Protein AF-A0A2H3GGI8-F1 (afdb_monomer_lite)

Sequence (149 aa):
MKILAFLVLAAAVSLAAPTVDTYEIDARAVDTVLYPAGTYRYWIQSGKIIWDPQDQLLIVKNGKAADETTTIVTFEFDESTRGKTCELLFELWDRDVSTGTKTLDVFTYLDPLTGPRAFSAADAANWASTKSRGNHVGRIRVPKPGNAI

Structure (mmCIF, N/CA/C/O backbone):
data_AF-A0A2H3GGI8-F1
#
_entry.id   AF-A0A2H3GGI8-F1
#
loop_
_atom_site.group_PDB
_atom_site.id
_atom_site.type_symbol
_atom_site.label_atom_id
_atom_site.label_alt_id
_atom_site.label_comp_id
_atom_site.label_asym_id
_atom_site.label_entity_id
_atom_site.label_seq_id
_atom_site.pdbx_PDB_ins_code
_atom_site.Cartn_x
_atom_site.Cartn_y
_atom_site.Cartn_z
_atom_site.occupancy
_atom_site.B_iso_or_equiv
_atom_site.auth_seq_id
_atom_site.auth_comp_id
_atom_site.auth_asym_id
_atom_site.auth_atom_id
_atom_site.pdbx_PDB_model_num
ATOM 1 N N . MET A 1 1 ? 33.449 -71.082 11.333 1.00 37.78 1 MET A N 1
ATOM 2 C CA . MET A 1 1 ? 33.964 -70.209 10.257 1.00 37.78 1 MET A CA 1
ATOM 3 C C . MET A 1 1 ? 33.012 -69.031 10.092 1.00 37.78 1 MET A C 1
ATOM 5 O O . MET A 1 1 ? 31.849 -69.252 9.808 1.00 37.78 1 MET A O 1
ATOM 9 N N . LYS A 1 2 ? 33.533 -67.837 10.409 1.00 37.75 2 LYS A N 1
ATOM 10 C CA . LYS A 1 2 ? 33.146 -66.446 10.084 1.00 37.75 2 LYS A CA 1
ATOM 11 C C . LYS A 1 2 ? 31.675 -66.100 9.755 1.00 37.75 2 LYS A C 1
ATOM 13 O O . LYS A 1 2 ? 31.177 -66.403 8.680 1.00 37.75 2 LYS A O 1
ATOM 18 N N . ILE A 1 3 ? 31.069 -65.334 10.668 1.00 44.88 3 ILE A N 1
ATOM 19 C CA . ILE A 1 3 ? 29.834 -64.545 10.510 1.00 44.88 3 ILE A CA 1
ATOM 20 C C . ILE A 1 3 ? 30.170 -63.296 9.674 1.00 44.88 3 ILE A C 1
ATOM 22 O O . ILE A 1 3 ? 31.063 -62.537 10.053 1.00 44.88 3 ILE A O 1
ATOM 26 N N . LEU A 1 4 ? 29.492 -63.090 8.539 1.00 44.47 4 LEU A N 1
ATOM 27 C CA . LEU A 1 4 ? 29.600 -61.865 7.737 1.00 44.47 4 LEU A CA 1
ATOM 28 C C . LEU A 1 4 ? 28.668 -60.797 8.328 1.00 44.47 4 LEU A C 1
ATOM 30 O O . LEU A 1 4 ? 27.449 -60.949 8.293 1.00 44.47 4 LEU A O 1
ATOM 34 N N . ALA A 1 5 ? 29.238 -59.720 8.865 1.00 47.62 5 ALA A N 1
ATOM 35 C CA . ALA A 1 5 ? 28.496 -58.525 9.250 1.00 47.62 5 ALA A CA 1
ATOM 36 C C . ALA A 1 5 ? 28.347 -57.608 8.024 1.00 47.62 5 ALA A C 1
ATOM 38 O O . ALA A 1 5 ? 29.345 -57.127 7.489 1.00 47.62 5 ALA A O 1
ATOM 39 N N . PHE A 1 6 ? 27.112 -57.368 7.580 1.00 43.47 6 PHE A N 1
ATOM 40 C CA . PHE A 1 6 ? 26.801 -56.328 6.598 1.00 43.47 6 PHE A CA 1
ATOM 41 C C . PHE A 1 6 ? 26.543 -55.007 7.334 1.00 43.47 6 PHE A C 1
ATOM 43 O O . PHE A 1 6 ? 25.536 -54.848 8.019 1.00 43.47 6 PHE A O 1
ATOM 50 N N . LEU A 1 7 ? 27.477 -54.065 7.198 1.00 46.78 7 LEU A N 1
ATOM 51 C CA . LEU A 1 7 ? 27.321 -52.667 7.601 1.00 46.78 7 LEU A CA 1
ATOM 52 C C . LEU A 1 7 ? 26.477 -51.945 6.541 1.00 46.78 7 LEU A C 1
ATOM 54 O O . LEU A 1 7 ? 26.944 -51.709 5.429 1.00 46.78 7 LEU A O 1
ATOM 58 N N . VAL A 1 8 ? 25.234 -51.601 6.879 1.00 52.91 8 VAL A N 1
ATOM 59 C CA . VAL A 1 8 ? 24.391 -50.716 6.064 1.00 52.91 8 VAL A CA 1
ATOM 60 C C . VAL A 1 8 ? 24.722 -49.276 6.448 1.00 52.91 8 VAL A C 1
ATOM 62 O O . VAL A 1 8 ? 24.414 -48.827 7.549 1.00 52.91 8 VAL A O 1
ATOM 65 N N . LEU A 1 9 ? 25.383 -48.559 5.540 1.00 45.28 9 LEU A N 1
ATOM 66 C CA . LEU A 1 9 ? 25.650 -47.131 5.664 1.00 45.28 9 LEU A CA 1
ATOM 67 C C . LEU A 1 9 ? 24.373 -46.369 5.269 1.00 45.28 9 LEU A C 1
ATOM 69 O O . LEU A 1 9 ? 24.066 -46.229 4.087 1.00 45.28 9 LEU A O 1
ATOM 73 N N . ALA A 1 10 ? 23.593 -45.918 6.252 1.00 52.84 10 ALA A N 1
ATOM 74 C CA . ALA A 1 10 ? 22.450 -45.045 6.007 1.00 52.84 10 ALA A CA 1
ATOM 75 C C . ALA A 1 10 ? 22.959 -43.623 5.721 1.00 52.84 10 ALA A C 1
ATOM 77 O O . ALA A 1 10 ? 23.380 -42.908 6.630 1.00 52.84 10 ALA A O 1
ATOM 78 N N . ALA A 1 11 ? 22.956 -43.221 4.450 1.00 51.12 11 ALA A N 1
ATOM 79 C CA . ALA A 1 11 ? 23.216 -41.842 4.061 1.00 51.12 11 ALA A CA 1
ATOM 80 C C . ALA A 1 11 ? 22.036 -40.966 4.514 1.00 51.12 11 ALA A C 1
ATOM 82 O O . ALA A 1 11 ? 20.936 -41.054 3.967 1.00 51.12 11 ALA A O 1
ATOM 83 N N . ALA A 1 12 ? 22.253 -40.138 5.535 1.00 53.38 12 ALA A N 1
ATOM 84 C CA . ALA A 1 12 ? 21.304 -39.108 5.926 1.00 53.38 12 ALA A CA 1
ATOM 85 C C . ALA A 1 12 ? 21.289 -38.023 4.841 1.00 53.38 12 ALA A C 1
ATOM 87 O O . ALA A 1 12 ? 22.217 -37.224 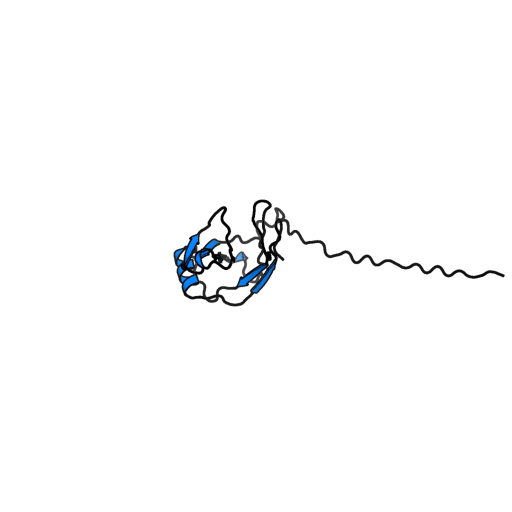4.734 1.00 53.38 12 ALA A O 1
ATOM 88 N N . VAL A 1 13 ? 20.245 -38.009 4.012 1.00 51.41 13 VAL A N 1
ATOM 89 C CA . VAL A 1 13 ? 19.973 -36.890 3.107 1.00 51.41 13 VAL A CA 1
ATOM 90 C C . VAL A 1 13 ? 19.466 -35.739 3.971 1.00 51.41 13 VAL A C 1
ATOM 92 O O . VAL A 1 13 ? 18.296 -35.694 4.347 1.00 51.41 13 VAL A O 1
ATOM 95 N N . SER A 1 14 ? 20.360 -34.827 4.346 1.00 49.66 14 SER A N 1
ATOM 96 C CA . SER A 1 14 ? 19.976 -33.548 4.932 1.00 49.66 14 SER A CA 1
ATOM 97 C C . SER A 1 14 ? 19.275 -32.726 3.850 1.00 49.66 14 SER A C 1
ATOM 99 O O . SER A 1 14 ? 19.930 -32.120 3.002 1.00 49.66 14 SER A O 1
ATOM 101 N N . LEU A 1 15 ? 17.942 -32.728 3.855 1.00 46.09 15 LEU A N 1
ATOM 102 C CA . LEU A 1 15 ? 17.154 -31.704 3.176 1.00 46.09 15 LEU A CA 1
ATOM 103 C C . LEU A 1 15 ? 17.486 -30.382 3.868 1.00 46.09 15 LEU A C 1
ATOM 105 O O . LEU A 1 15 ? 16.990 -30.105 4.960 1.00 46.09 15 LEU A O 1
ATOM 109 N N . ALA A 1 16 ? 18.389 -29.608 3.269 1.00 45.94 16 ALA A N 1
ATOM 110 C CA . ALA A 1 16 ? 18.575 -28.221 3.647 1.00 45.94 16 ALA A CA 1
ATOM 111 C C . ALA A 1 16 ? 17.211 -27.536 3.496 1.00 45.94 16 ALA A C 1
ATOM 113 O O . ALA A 1 16 ? 16.643 -27.506 2.403 1.00 45.94 16 ALA A O 1
ATOM 114 N N . ALA A 1 17 ? 16.651 -27.073 4.613 1.00 47.12 17 ALA A N 1
ATOM 115 C CA . ALA A 1 17 ? 15.473 -26.224 4.589 1.00 47.12 17 ALA A CA 1
ATOM 116 C C . ALA A 1 17 ? 15.793 -24.995 3.719 1.00 47.12 17 ALA A C 1
ATOM 118 O O . ALA A 1 17 ? 16.921 -24.498 3.799 1.00 47.12 17 ALA A O 1
ATOM 119 N N . PRO A 1 18 ? 14.852 -24.519 2.885 1.00 44.25 18 PRO A N 1
ATOM 120 C CA . PRO A 1 18 ? 15.080 -23.322 2.093 1.00 44.25 18 PRO A CA 1
ATOM 121 C C . PRO A 1 18 ? 15.445 -22.185 3.048 1.00 44.25 18 PRO A C 1
ATOM 123 O O . PRO A 1 18 ? 14.735 -21.914 4.020 1.00 44.25 18 PRO A O 1
ATOM 126 N N . THR A 1 19 ? 16.600 -21.576 2.809 1.00 47.72 19 THR A N 1
ATOM 127 C CA . THR A 1 19 ? 17.012 -20.356 3.489 1.00 47.72 19 THR A CA 1
ATOM 128 C C . THR A 1 19 ? 15.983 -19.281 3.177 1.00 47.72 19 THR A C 1
ATOM 130 O O . THR A 1 19 ? 15.593 -19.121 2.022 1.00 47.72 19 THR A O 1
ATOM 133 N N . VAL A 1 20 ? 15.521 -18.579 4.213 1.00 43.31 20 VAL A N 1
ATOM 134 C CA . VAL A 1 20 ? 14.738 -17.351 4.062 1.00 43.31 20 VAL A CA 1
ATOM 135 C C . VAL A 1 20 ? 15.559 -16.427 3.174 1.00 43.31 20 VAL A C 1
ATOM 137 O O . VAL A 1 20 ? 16.650 -16.023 3.572 1.00 43.31 20 VAL A O 1
ATOM 140 N N . ASP A 1 21 ? 15.071 -16.173 1.964 1.00 41.53 21 ASP A N 1
ATOM 141 C CA . ASP A 1 21 ? 15.704 -15.254 1.031 1.00 41.53 21 ASP A CA 1
ATOM 142 C C . ASP A 1 21 ? 15.470 -13.841 1.567 1.00 41.53 21 ASP A C 1
ATOM 144 O O . ASP A 1 21 ? 14.455 -13.184 1.320 1.00 41.53 21 ASP A O 1
ATOM 148 N N . THR A 1 22 ? 16.367 -13.398 2.442 1.00 45.78 22 THR A N 1
ATOM 149 C CA . THR A 1 22 ? 16.527 -11.978 2.703 1.00 45.78 22 THR A CA 1
ATOM 150 C C . THR A 1 22 ? 17.121 -11.407 1.427 1.00 45.78 22 THR A C 1
ATOM 152 O O . THR A 1 22 ? 18.342 -11.381 1.286 1.00 45.78 22 THR A O 1
ATOM 155 N N . TYR A 1 23 ? 16.262 -11.001 0.487 1.00 49.91 23 TYR A N 1
ATOM 156 C CA . TYR A 1 23 ? 16.631 -10.088 -0.590 1.00 49.91 23 TYR A CA 1
ATOM 157 C C . TYR A 1 23 ? 17.101 -8.779 0.056 1.00 49.91 23 TYR A C 1
ATOM 159 O O . TYR A 1 23 ? 16.346 -7.819 0.186 1.00 49.91 23 TYR A O 1
ATOM 167 N N . GLU A 1 24 ? 18.324 -8.786 0.572 1.00 49.41 24 GLU A N 1
ATOM 168 C CA . GLU A 1 24 ? 19.067 -7.591 0.908 1.00 49.41 24 GLU A CA 1
ATOM 169 C C . GLU A 1 24 ? 19.274 -6.883 -0.431 1.00 49.41 24 GLU A C 1
ATOM 171 O O . GLU A 1 24 ? 19.781 -7.487 -1.382 1.00 49.41 24 GLU A O 1
ATOM 176 N N . ILE A 1 25 ? 18.785 -5.649 -0.556 1.00 51.31 25 ILE A N 1
ATOM 177 C CA . ILE A 1 25 ? 18.970 -4.861 -1.775 1.00 51.31 25 ILE A CA 1
ATOM 178 C C . ILE A 1 25 ? 20.480 -4.634 -1.917 1.00 51.31 25 ILE A C 1
ATOM 180 O O . ILE A 1 25 ? 21.043 -3.738 -1.289 1.00 51.31 25 ILE A O 1
ATOM 184 N N . ASP A 1 26 ? 21.150 -5.483 -2.706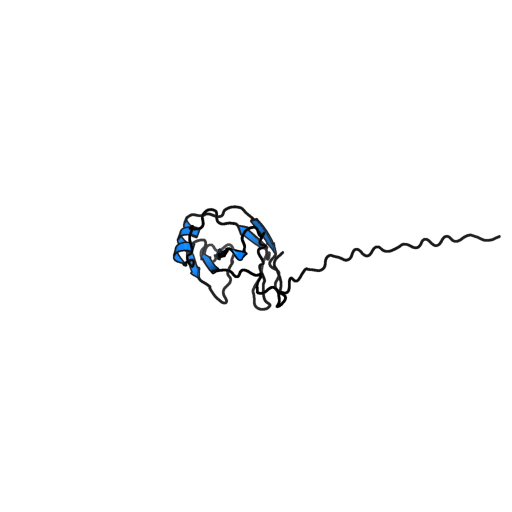 1.00 50.19 26 ASP A N 1
ATOM 185 C CA . ASP A 1 26 ? 22.558 -5.320 -3.065 1.00 50.19 26 ASP A CA 1
ATOM 186 C C . ASP A 1 26 ? 22.730 -3.894 -3.604 1.00 50.19 26 ASP A C 1
ATOM 188 O O . ASP A 1 26 ? 21.896 -3.399 -4.364 1.00 50.19 26 ASP A O 1
ATOM 192 N N . ALA A 1 27 ? 23.816 -3.213 -3.250 1.00 48.09 27 ALA A N 1
ATOM 193 C CA . ALA A 1 27 ? 24.100 -1.856 -3.716 1.00 48.09 27 ALA A CA 1
ATOM 194 C C . ALA A 1 27 ? 24.180 -1.751 -5.259 1.00 48.09 27 ALA A C 1
ATOM 196 O O . ALA A 1 27 ? 24.207 -0.650 -5.805 1.00 48.09 27 ALA A O 1
ATOM 197 N N . ARG A 1 28 ? 24.195 -2.884 -5.977 1.00 45.50 28 ARG A N 1
ATOM 198 C CA . ARG A 1 28 ? 24.065 -2.975 -7.443 1.00 45.50 28 ARG A CA 1
ATOM 199 C C . ARG A 1 28 ? 22.619 -3.012 -7.959 1.00 45.50 28 ARG A C 1
ATOM 201 O O . ARG A 1 28 ? 22.411 -2.803 -9.148 1.00 45.50 28 ARG A O 1
ATOM 208 N N . ALA A 1 29 ? 21.637 -3.291 -7.105 1.00 50.94 29 ALA A N 1
ATOM 209 C CA . ALA A 1 29 ? 20.220 -3.398 -7.452 1.00 50.94 29 ALA A CA 1
ATOM 210 C C . ALA A 1 29 ? 19.490 -2.044 -7.454 1.00 50.94 29 ALA A C 1
ATOM 212 O O . ALA A 1 29 ? 18.335 -1.978 -7.872 1.00 50.94 29 ALA A O 1
ATOM 213 N N . VAL A 1 30 ? 20.150 -0.958 -7.036 1.00 51.78 30 VAL A N 1
ATOM 214 C CA . VAL A 1 30 ? 19.546 0.383 -6.932 1.00 51.78 30 VAL A CA 1
ATOM 215 C C . VAL A 1 30 ? 18.988 0.870 -8.281 1.00 51.78 30 VAL A C 1
ATOM 217 O O . VAL A 1 30 ? 17.946 1.513 -8.306 1.00 51.78 30 VAL A O 1
ATOM 220 N N . ASP A 1 31 ? 19.585 0.453 -9.404 1.00 59.09 31 ASP A N 1
ATOM 221 C CA . ASP A 1 31 ? 19.110 0.770 -10.765 1.00 59.09 31 ASP A CA 1
ATOM 222 C C . ASP A 1 31 ? 17.992 -0.170 -11.278 1.00 59.09 31 ASP A C 1
ATOM 224 O O . ASP A 1 31 ? 17.554 -0.070 -12.425 1.00 59.09 31 ASP A O 1
ATOM 228 N N . THR A 1 32 ? 17.532 -1.119 -10.455 1.00 72.50 32 THR A N 1
ATOM 229 C CA . THR A 1 32 ? 16.502 -2.117 -10.815 1.00 72.50 32 THR A CA 1
ATOM 230 C C . THR A 1 32 ? 15.242 -2.048 -9.954 1.00 72.50 32 THR A C 1
ATOM 232 O O . THR A 1 32 ? 14.260 -2.725 -10.262 1.00 72.50 32 THR A O 1
ATOM 235 N N . VAL A 1 33 ? 15.249 -1.228 -8.899 1.00 80.88 33 VAL A N 1
ATOM 236 C CA . VAL A 1 33 ? 14.132 -1.089 -7.959 1.00 80.88 33 VAL A CA 1
ATOM 237 C C . VAL A 1 33 ? 13.307 0.144 -8.312 1.00 80.88 33 VAL A C 1
ATOM 239 O O . VAL A 1 33 ? 13.808 1.265 -8.335 1.00 80.88 33 VAL A O 1
ATOM 242 N N . LEU A 1 34 ? 12.011 -0.064 -8.548 1.00 83.62 34 LEU A N 1
ATOM 243 C CA . LEU A 1 34 ? 11.041 1.020 -8.665 1.00 83.62 34 LEU A CA 1
ATOM 244 C C . LEU A 1 34 ? 10.478 1.331 -7.284 1.00 83.62 34 LEU A C 1
ATOM 246 O O . LEU A 1 34 ? 9.775 0.513 -6.688 1.00 83.62 34 LEU A O 1
ATOM 250 N N . TYR A 1 35 ? 10.759 2.530 -6.790 1.00 85.00 35 TYR A N 1
ATOM 251 C CA . TYR A 1 35 ? 10.126 3.016 -5.574 1.00 85.00 35 TYR A CA 1
ATOM 252 C C . TYR A 1 35 ? 8.692 3.479 -5.855 1.00 85.00 35 TYR A C 1
ATOM 254 O O . TYR A 1 35 ? 8.389 3.928 -6.966 1.00 85.00 35 TYR A O 1
ATOM 262 N N . PRO A 1 36 ? 7.797 3.408 -4.857 1.00 85.44 36 PRO A N 1
ATOM 263 C CA . PRO A 1 36 ? 6.478 4.002 -4.979 1.00 85.44 36 PRO A CA 1
ATOM 264 C C . PRO A 1 36 ? 6.546 5.487 -5.348 1.00 85.44 36 PRO A C 1
ATOM 266 O O . PRO A 1 36 ? 7.218 6.271 -4.682 1.00 85.44 36 PRO A O 1
ATOM 269 N N . ALA A 1 37 ? 5.770 5.889 -6.353 1.00 83.12 37 ALA A N 1
ATOM 270 C CA . ALA A 1 37 ? 5.522 7.294 -6.679 1.00 83.12 37 ALA A CA 1
ATOM 271 C C . ALA A 1 37 ? 4.672 7.990 -5.599 1.00 83.12 37 ALA A C 1
ATOM 273 O O . ALA A 1 37 ? 4.709 9.208 -5.440 1.00 83.12 37 ALA A O 1
ATOM 274 N N . GLY A 1 38 ? 3.901 7.211 -4.838 1.00 82.94 38 GLY A N 1
ATOM 275 C CA . GLY A 1 38 ? 3.063 7.723 -3.767 1.00 82.94 38 GLY A CA 1
ATOM 276 C C . GLY A 1 38 ? 2.555 6.615 -2.858 1.00 82.94 38 GLY A C 1
ATOM 277 O O . GLY A 1 38 ? 2.148 5.547 -3.317 1.00 82.94 38 GLY A O 1
ATOM 278 N N . THR A 1 39 ? 2.549 6.905 -1.560 1.00 87.19 39 THR A N 1
ATOM 279 C CA . THR A 1 39 ? 1.946 6.067 -0.523 1.00 87.19 39 THR A CA 1
ATOM 280 C C . THR A 1 39 ? 0.868 6.884 0.167 1.00 87.19 39 THR A C 1
ATOM 282 O O . THR A 1 39 ? 1.124 7.982 0.658 1.00 87.19 39 THR A O 1
ATOM 285 N N . TYR A 1 40 ? -0.353 6.365 0.207 1.00 87.06 40 TYR A N 1
ATOM 286 C CA . TYR A 1 40 ? -1.506 7.062 0.760 1.00 87.06 40 TYR A CA 1
ATOM 287 C C . TYR A 1 40 ? -2.200 6.187 1.783 1.00 87.06 40 TYR A C 1
ATOM 289 O O . TYR A 1 40 ? -2.487 5.015 1.532 1.00 87.06 40 TYR A O 1
ATOM 297 N N . ARG A 1 41 ? -2.548 6.772 2.924 1.00 90.38 41 ARG A N 1
ATOM 298 C CA . ARG A 1 41 ? -3.411 6.121 3.906 1.00 90.38 41 ARG A CA 1
ATOM 299 C C . ARG A 1 41 ? -4.850 6.537 3.670 1.00 90.38 41 ARG A C 1
ATOM 301 O O . ARG A 1 41 ? -5.150 7.729 3.651 1.00 90.38 41 ARG A O 1
ATOM 308 N N . TYR A 1 42 ? -5.722 5.548 3.533 1.00 87.50 42 TYR A N 1
ATOM 309 C CA . TYR A 1 42 ? -7.154 5.717 3.321 1.00 87.50 42 TYR A CA 1
ATOM 310 C C . TYR A 1 42 ? -7.937 5.197 4.524 1.00 87.50 42 TYR A C 1
ATOM 312 O O . TYR A 1 42 ? -7.783 4.038 4.914 1.00 87.50 42 TYR A O 1
ATOM 320 N N . TRP A 1 43 ? -8.797 6.041 5.093 1.00 90.88 43 TRP A N 1
ATOM 321 C CA . TRP A 1 43 ? -9.734 5.656 6.148 1.00 90.88 43 TRP A CA 1
ATOM 322 C C . TRP A 1 43 ? -11.010 5.089 5.542 1.00 90.88 43 TRP A C 1
ATOM 324 O O . TRP A 1 43 ? -11.723 5.783 4.818 1.00 90.88 43 TRP A O 1
ATOM 334 N N . ILE A 1 44 ? -11.325 3.842 5.895 1.00 87.94 44 ILE A N 1
ATOM 335 C CA . ILE A 1 44 ? -12.405 3.074 5.267 1.00 87.94 44 ILE A CA 1
ATOM 336 C C . ILE A 1 44 ? -13.769 3.736 5.478 1.00 87.94 44 ILE A C 1
ATOM 338 O O . ILE A 1 44 ? -14.560 3.817 4.544 1.00 87.94 44 ILE A O 1
ATOM 342 N N . GLN A 1 45 ? -14.058 4.205 6.696 1.00 89.12 45 GLN A N 1
ATOM 343 C CA . GLN A 1 45 ? -15.366 4.780 7.011 1.00 89.12 45 GLN A CA 1
ATOM 344 C C . GLN A 1 45 ? -15.538 6.202 6.469 1.00 89.12 45 GLN A C 1
ATOM 346 O O . GLN A 1 45 ? -16.581 6.521 5.907 1.00 89.12 45 GLN A O 1
ATOM 351 N N . SER A 1 46 ? -14.554 7.076 6.694 1.00 88.12 46 SER A N 1
ATOM 352 C CA . SER A 1 46 ? -14.682 8.507 6.390 1.00 88.12 46 SER A CA 1
ATOM 353 C C . SER A 1 46 ? -14.318 8.860 4.952 1.00 88.12 46 SER A C 1
ATOM 355 O O . SER A 1 46 ? -14.610 9.964 4.504 1.00 88.12 46 SER A O 1
ATOM 357 N N . GLY A 1 47 ? -13.631 7.965 4.244 1.00 82.56 47 GLY A N 1
ATOM 358 C CA . GLY A 1 47 ? -13.091 8.245 2.923 1.00 82.56 47 GLY A CA 1
ATOM 359 C C . GLY A 1 47 ? -11.863 9.166 2.925 1.00 82.56 47 GLY A C 1
ATOM 360 O O . GLY A 1 47 ? -11.354 9.502 1.859 1.00 82.56 47 GLY A O 1
ATOM 361 N N . LYS A 1 48 ? -11.383 9.596 4.102 1.00 86.06 48 LYS A N 1
ATOM 362 C CA . LYS A 1 48 ? -10.249 10.522 4.224 1.00 86.06 48 LYS A CA 1
ATOM 363 C C . LYS A 1 48 ? -8.976 9.890 3.664 1.00 86.06 48 LYS A C 1
ATOM 365 O O . LYS A 1 48 ? -8.682 8.735 3.971 1.00 86.06 48 LYS A O 1
ATOM 370 N N . ILE A 1 49 ? -8.189 10.688 2.939 1.00 85.62 49 ILE A N 1
ATOM 371 C CA . ILE A 1 49 ? -6.854 10.315 2.468 1.00 85.62 49 ILE A CA 1
ATOM 372 C C . ILE A 1 49 ? -5.792 11.277 2.968 1.00 85.62 49 ILE A C 1
ATOM 374 O O . ILE A 1 49 ? -6.001 12.488 3.005 1.00 85.62 49 ILE A O 1
ATOM 378 N N . ILE A 1 50 ? -4.648 10.714 3.348 1.00 86.19 50 ILE A N 1
ATOM 379 C CA . ILE A 1 50 ? -3.424 11.451 3.653 1.00 86.19 50 ILE A CA 1
ATOM 380 C C . ILE A 1 50 ? -2.292 10.860 2.814 1.00 86.19 50 ILE A C 1
ATOM 382 O O . ILE A 1 50 ? -2.119 9.640 2.790 1.00 86.19 50 ILE A O 1
ATOM 386 N N . TRP A 1 51 ? -1.549 11.729 2.132 1.00 84.62 51 TRP A N 1
ATOM 387 C CA . TRP A 1 51 ? -0.322 11.367 1.428 1.00 84.62 51 TRP A CA 1
ATOM 388 C C . TRP A 1 51 ? 0.843 11.287 2.410 1.00 84.62 51 TRP A C 1
ATOM 390 O O . TRP A 1 51 ? 0.961 12.142 3.285 1.00 84.62 51 TRP A O 1
ATOM 400 N N . ASP A 1 52 ? 1.645 10.241 2.257 1.00 78.88 52 ASP A N 1
ATOM 401 C CA . ASP A 1 52 ? 2.872 9.965 2.995 1.00 78.88 52 ASP A CA 1
ATOM 402 C C . ASP A 1 52 ? 2.788 10.233 4.512 1.00 78.88 52 ASP A C 1
ATOM 404 O O . ASP A 1 52 ? 3.469 11.111 5.049 1.00 78.88 52 ASP A O 1
ATOM 408 N N . PRO A 1 53 ? 1.908 9.522 5.243 1.00 76.62 53 PRO A N 1
ATOM 409 C CA . PRO A 1 53 ? 1.805 9.685 6.684 1.00 76.62 53 PRO A CA 1
ATOM 410 C C . PRO A 1 53 ? 2.978 8.973 7.364 1.00 76.62 53 PRO A C 1
ATOM 412 O O . PRO A 1 53 ? 2.844 7.852 7.859 1.00 76.62 53 PRO A O 1
ATOM 415 N N . GLN A 1 54 ? 4.122 9.653 7.376 1.00 78.56 54 GLN A N 1
ATOM 416 C CA . GLN A 1 54 ? 5.337 9.236 8.069 1.00 78.56 54 GLN A CA 1
ATOM 417 C C . GLN A 1 54 ? 5.032 8.863 9.530 1.00 78.56 54 GLN A C 1
ATOM 419 O O . GLN A 1 54 ? 4.198 9.496 10.187 1.00 78.56 54 GLN A O 1
ATOM 424 N N . ASP A 1 55 ? 5.688 7.806 10.015 1.00 79.94 55 ASP A N 1
ATOM 425 C CA . ASP A 1 55 ? 5.585 7.269 11.383 1.00 79.94 55 ASP A CA 1
ATOM 426 C C . ASP A 1 55 ? 4.167 6.884 11.855 1.00 79.94 55 ASP A C 1
ATOM 428 O O . ASP A 1 55 ? 3.895 6.775 13.054 1.00 79.94 55 ASP A O 1
ATOM 432 N N . GLN A 1 56 ? 3.236 6.638 10.931 1.00 84.19 56 GLN A N 1
ATOM 433 C CA . GLN A 1 56 ? 1.887 6.172 11.254 1.00 84.19 56 GLN A CA 1
ATOM 434 C C . GLN A 1 56 ? 1.630 4.757 10.741 1.00 84.19 56 GLN A C 1
ATOM 436 O O . GLN A 1 56 ? 2.125 4.342 9.697 1.00 84.19 56 GLN A O 1
ATOM 441 N N . LEU A 1 57 ? 0.758 4.025 11.443 1.00 87.31 57 LEU A N 1
ATOM 442 C CA . LEU A 1 57 ? 0.269 2.733 10.962 1.00 87.31 57 LEU A CA 1
ATOM 443 C C . LEU A 1 57 ? -0.499 2.919 9.653 1.00 87.31 57 LEU A C 1
ATOM 445 O O . LEU A 1 57 ? -1.565 3.529 9.635 1.00 87.31 57 LEU A O 1
ATOM 449 N N . LEU A 1 58 ? 0.020 2.358 8.567 1.00 90.31 58 LEU A N 1
ATOM 450 C CA . LEU A 1 58 ? -0.590 2.473 7.246 1.00 90.31 58 LEU A CA 1
ATOM 451 C C . LEU A 1 58 ? -1.886 1.645 7.140 1.00 90.31 58 LEU A C 1
ATOM 453 O O . LEU A 1 58 ? -2.892 2.103 6.588 1.00 90.31 58 LEU A O 1
ATOM 457 N N . ILE A 1 59 ? -1.895 0.459 7.751 1.00 92.31 59 ILE A N 1
ATOM 458 C CA . ILE A 1 59 ? -2.994 -0.508 7.681 1.00 92.31 59 ILE A CA 1
ATOM 459 C C . ILE A 1 59 ? -3.459 -0.841 9.096 1.00 92.31 59 ILE A C 1
ATOM 461 O O . ILE A 1 59 ? -2.667 -1.259 9.939 1.00 92.31 59 ILE A O 1
ATOM 465 N N . VAL A 1 60 ? -4.756 -0.670 9.351 1.00 94.25 60 VAL A N 1
ATOM 466 C CA . VAL A 1 60 ? -5.374 -0.951 10.651 1.00 94.25 60 VAL A CA 1
ATOM 467 C C . VAL A 1 60 ? -6.682 -1.697 10.425 1.00 94.25 60 VAL A C 1
ATOM 469 O O . VAL A 1 60 ? -7.589 -1.192 9.765 1.00 94.25 60 VAL A O 1
ATOM 472 N N . LYS A 1 61 ? -6.796 -2.893 11.011 1.00 93.62 61 LYS A N 1
ATOM 473 C CA . LYS A 1 61 ? -8.031 -3.682 11.059 1.00 93.62 61 LYS A CA 1
ATOM 474 C C . LYS A 1 61 ? -8.276 -4.137 12.494 1.00 93.62 61 LYS A C 1
ATOM 476 O O . LYS A 1 61 ? -7.675 -5.103 12.950 1.00 93.62 61 LYS A O 1
ATOM 481 N N . ASN A 1 62 ? -9.132 -3.415 13.213 1.00 94.81 62 ASN A N 1
ATOM 482 C CA . ASN A 1 62 ? -9.363 -3.619 14.648 1.00 94.81 62 ASN A CA 1
ATOM 483 C C . ASN A 1 62 ? -10.853 -3.741 15.026 1.00 94.81 62 ASN A C 1
ATOM 485 O O . ASN A 1 62 ? -11.172 -3.796 16.209 1.00 94.81 62 ASN A O 1
ATOM 489 N N . GLY A 1 63 ? -11.768 -3.752 14.049 1.00 94.12 63 GLY A N 1
ATOM 490 C CA . GLY A 1 63 ? -13.211 -3.828 14.295 1.00 94.12 63 GLY A CA 1
ATOM 491 C C . GLY A 1 63 ? -13.862 -2.501 14.699 1.00 94.12 63 GLY A C 1
ATOM 492 O O . GLY A 1 63 ? -15.085 -2.444 14.821 1.00 94.12 63 GLY A O 1
ATOM 493 N N . LYS A 1 64 ? -13.093 -1.416 14.858 1.00 96.62 64 LYS A N 1
ATOM 494 C CA . LYS A 1 64 ? -13.615 -0.063 15.074 1.00 96.62 64 LYS A CA 1
ATOM 495 C C . LYS A 1 64 ? -13.561 0.712 13.762 1.00 96.62 64 LYS A C 1
ATOM 497 O O . LYS A 1 64 ? -12.526 1.262 13.410 1.00 96.62 64 LYS A O 1
ATOM 502 N N . ALA A 1 65 ? -14.696 0.787 13.064 1.00 91.88 65 ALA A N 1
ATOM 503 C CA . ALA A 1 65 ? -14.801 1.338 11.705 1.00 91.88 65 ALA A CA 1
ATOM 504 C C . ALA A 1 65 ? -14.120 2.709 11.505 1.00 91.88 65 ALA A C 1
ATOM 506 O O . ALA A 1 65 ? -13.512 2.938 10.461 1.00 91.88 65 ALA A O 1
ATOM 507 N N . ALA A 1 66 ? -14.171 3.588 12.511 1.00 94.25 66 ALA A N 1
ATOM 508 C CA . ALA A 1 66 ? -13.560 4.918 12.463 1.00 94.25 66 ALA A CA 1
ATOM 509 C C . ALA A 1 66 ? -12.023 4.895 12.395 1.00 94.25 66 ALA A C 1
ATOM 511 O O . ALA A 1 66 ? -11.416 5.837 11.888 1.00 94.25 66 ALA A O 1
ATOM 512 N N . ASP A 1 67 ? -11.404 3.823 12.887 1.00 94.44 67 ASP A N 1
ATOM 513 C CA . ASP A 1 67 ? -9.953 3.661 12.952 1.00 94.44 67 ASP A CA 1
ATOM 514 C C . ASP A 1 67 ? -9.423 2.781 11.811 1.00 94.44 67 ASP A C 1
ATOM 516 O O . ASP A 1 67 ? -8.210 2.706 11.615 1.00 94.44 67 ASP A O 1
ATOM 520 N N . GLU A 1 68 ? -10.303 2.090 11.077 1.00 94.44 68 GLU A N 1
ATOM 521 C CA . GLU A 1 68 ? -9.887 1.148 10.044 1.00 94.44 68 GLU A CA 1
ATOM 522 C C . GLU A 1 68 ? -9.297 1.878 8.841 1.00 94.44 68 GLU A C 1
ATOM 524 O O . GLU A 1 68 ? -9.927 2.757 8.240 1.00 94.44 68 GLU A O 1
ATOM 529 N N . THR A 1 69 ? -8.086 1.471 8.463 1.00 93.00 69 THR A N 1
ATOM 530 C CA . THR A 1 69 ? -7.363 2.048 7.331 1.00 93.00 69 THR A CA 1
ATOM 531 C C . THR A 1 69 ? -6.791 0.984 6.416 1.00 93.00 69 THR A C 1
ATOM 533 O O . THR A 1 69 ? -6.487 -0.138 6.824 1.00 93.00 69 THR A O 1
ATOM 536 N N . THR A 1 70 ? -6.617 1.364 5.159 1.00 91.69 70 THR A N 1
ATOM 537 C CA . THR A 1 70 ? -5.850 0.623 4.160 1.00 91.69 70 THR A CA 1
ATOM 538 C C . THR A 1 70 ? -4.886 1.578 3.468 1.00 91.69 70 THR A C 1
ATOM 540 O O . THR A 1 70 ? -4.926 2.792 3.694 1.00 91.69 70 THR A O 1
ATOM 543 N N . THR A 1 71 ? -4.022 1.029 2.628 1.00 89.81 71 THR A N 1
ATOM 544 C CA . THR A 1 71 ? -2.966 1.781 1.961 1.00 89.81 71 THR A CA 1
ATOM 545 C C . THR A 1 71 ? -3.129 1.656 0.466 1.00 89.81 71 THR A C 1
ATOM 547 O O . THR A 1 71 ? -3.392 0.571 -0.047 1.00 89.81 71 THR A O 1
ATOM 550 N N . ILE A 1 72 ? -2.980 2.782 -0.216 1.00 87.38 72 ILE A N 1
ATOM 551 C CA . ILE A 1 72 ? -2.880 2.849 -1.666 1.00 87.38 72 ILE A CA 1
ATOM 552 C C . ILE A 1 72 ? -1.427 3.181 -1.967 1.00 87.38 72 ILE A C 1
ATOM 554 O O . ILE A 1 72 ? -0.893 4.150 -1.430 1.00 87.38 72 ILE A O 1
ATOM 558 N N . VAL A 1 73 ? -0.797 2.360 -2.795 1.00 86.12 73 VAL A N 1
ATOM 559 C CA . VAL A 1 73 ? 0.577 2.559 -3.251 1.00 86.12 73 VAL A CA 1
ATOM 560 C C . VAL A 1 73 ? 0.536 2.659 -4.766 1.00 86.12 73 VAL A C 1
ATOM 562 O O . VAL A 1 73 ? -0.103 1.836 -5.422 1.00 86.12 73 VAL A O 1
ATOM 565 N N . THR A 1 74 ? 1.171 3.685 -5.315 1.00 84.94 74 THR A N 1
ATOM 566 C CA . THR A 1 74 ? 1.220 3.936 -6.756 1.00 84.94 74 THR A CA 1
ATOM 567 C C . THR A 1 74 ? 2.641 3.786 -7.267 1.00 84.94 74 THR A C 1
ATOM 569 O O . THR A 1 74 ? 3.579 4.214 -6.599 1.00 84.94 74 THR A O 1
ATOM 572 N N . PHE A 1 75 ? 2.793 3.241 -8.469 1.00 84.00 75 PHE A N 1
ATOM 573 C CA . PHE A 1 75 ? 4.078 3.077 -9.146 1.00 84.00 75 PHE A CA 1
ATOM 574 C C . PHE A 1 75 ? 4.008 3.731 -10.524 1.00 84.00 75 PHE A C 1
ATOM 576 O O . PHE A 1 75 ? 2.993 3.611 -11.214 1.00 84.00 75 PHE A O 1
ATOM 583 N N . GLU A 1 76 ? 5.081 4.409 -10.919 1.00 82.00 76 GLU A N 1
ATOM 584 C CA . GLU A 1 76 ? 5.266 4.911 -12.279 1.00 82.00 76 GLU A CA 1
ATOM 585 C C . GLU A 1 76 ? 6.246 3.987 -13.005 1.00 82.00 76 GLU A C 1
ATOM 587 O O . GLU A 1 76 ? 7.376 3.786 -12.566 1.00 82.00 76 GLU A O 1
ATOM 592 N N . PHE A 1 77 ? 5.784 3.392 -14.102 1.00 81.19 77 PHE A N 1
ATOM 593 C CA . PHE A 1 77 ? 6.577 2.501 -14.941 1.00 81.19 77 PHE A CA 1
ATOM 594 C C . PHE A 1 77 ? 7.055 3.281 -16.161 1.00 81.19 77 PHE A C 1
ATOM 596 O O . PHE A 1 77 ? 6.242 3.712 -16.983 1.00 81.19 77 PHE A O 1
ATOM 603 N N . ASP A 1 78 ? 8.364 3.479 -16.277 1.00 81.44 78 ASP A N 1
ATOM 604 C CA . ASP A 1 78 ? 8.964 4.124 -17.441 1.00 81.44 78 ASP A CA 1
ATOM 605 C C . ASP A 1 78 ? 9.317 3.103 -18.539 1.00 81.44 78 ASP A C 1
ATOM 607 O O . ASP A 1 78 ? 9.115 1.891 -18.406 1.00 81.44 78 ASP A O 1
ATOM 611 N N . GLU A 1 79 ? 9.875 3.592 -19.646 1.00 82.44 79 GLU A N 1
ATOM 612 C CA . GLU A 1 79 ? 10.264 2.755 -20.783 1.00 82.44 79 GLU A CA 1
ATOM 613 C C . GLU A 1 79 ? 11.273 1.657 -20.411 1.00 82.44 79 GLU A C 1
ATOM 615 O O . GLU A 1 79 ? 11.286 0.596 -21.036 1.00 82.44 79 GLU A O 1
ATOM 620 N N . SER A 1 80 ? 12.078 1.859 -19.362 1.00 81.31 80 SER A N 1
ATOM 621 C CA . SER A 1 80 ? 13.066 0.875 -18.910 1.00 81.31 80 SER A CA 1
ATOM 622 C C . SER A 1 80 ? 12.421 -0.410 -18.374 1.00 81.31 80 SER A C 1
ATOM 624 O O . SER A 1 80 ? 13.081 -1.451 -18.289 1.00 81.31 80 SER A O 1
ATOM 626 N N . THR A 1 81 ? 11.130 -0.362 -18.038 1.00 84.06 81 THR A N 1
ATOM 627 C CA . THR A 1 81 ? 10.346 -1.488 -17.513 1.00 84.06 81 THR A CA 1
ATOM 628 C C . THR A 1 81 ? 9.624 -2.274 -18.609 1.00 84.06 81 THR A C 1
ATOM 630 O O . THR A 1 81 ? 9.073 -3.347 -18.353 1.00 84.06 81 THR A O 1
ATOM 633 N N . ARG A 1 82 ? 9.646 -1.780 -19.856 1.00 84.31 82 ARG A N 1
ATOM 634 C CA . ARG A 1 82 ? 8.904 -2.374 -20.970 1.00 84.31 82 ARG A CA 1
ATOM 635 C C . ARG A 1 82 ? 9.313 -3.832 -21.199 1.00 84.31 82 ARG A C 1
ATOM 637 O O . ARG A 1 82 ? 10.482 -4.148 -21.397 1.00 84.31 82 ARG A O 1
ATOM 644 N N . GLY A 1 83 ? 8.316 -4.719 -21.208 1.00 86.19 83 GLY A N 1
ATOM 645 C CA . GLY A 1 83 ? 8.502 -6.156 -21.439 1.00 86.19 83 GLY A CA 1
ATOM 646 C C . GLY A 1 83 ? 9.102 -6.927 -20.258 1.00 86.19 83 GLY A C 1
ATOM 647 O O . GLY A 1 83 ? 9.361 -8.121 -20.398 1.00 86.19 83 GLY A O 1
ATOM 648 N N . LYS A 1 84 ? 9.317 -6.281 -19.104 1.00 84.88 84 LYS A N 1
ATOM 649 C CA . LYS A 1 84 ? 9.790 -6.939 -17.882 1.00 84.88 84 LYS A CA 1
ATOM 650 C C . LYS A 1 84 ? 8.617 -7.409 -17.026 1.00 84.88 84 LYS A C 1
ATOM 652 O O . LYS A 1 84 ? 7.514 -6.874 -17.098 1.00 84.88 84 LYS A O 1
ATOM 657 N N . THR A 1 85 ? 8.880 -8.415 -16.198 1.00 84.69 85 THR A N 1
ATOM 658 C CA . THR A 1 85 ? 7.992 -8.792 -15.093 1.00 84.69 85 THR A CA 1
ATOM 659 C C . THR A 1 85 ? 8.533 -8.151 -13.826 1.00 84.69 85 THR A C 1
ATOM 661 O O . THR A 1 85 ? 9.715 -8.306 -13.527 1.00 84.69 85 THR A O 1
ATOM 664 N N . CYS A 1 86 ? 7.685 -7.419 -13.110 1.00 80.50 86 CYS A N 1
ATOM 665 C CA . CYS A 1 86 ? 8.036 -6.806 -11.836 1.00 80.50 86 CYS A CA 1
ATOM 666 C C . CYS A 1 86 ? 7.470 -7.638 -10.686 1.00 80.50 86 CYS A C 1
ATOM 668 O O . CYS A 1 86 ? 6.343 -8.127 -10.759 1.00 80.50 86 CYS A O 1
ATOM 670 N N . GLU A 1 87 ? 8.250 -7.751 -9.619 1.00 83.00 87 GLU A N 1
ATOM 671 C CA . GLU A 1 87 ? 7.819 -8.303 -8.341 1.00 83.00 87 GLU A CA 1
ATOM 672 C C . GLU A 1 87 ? 7.534 -7.155 -7.369 1.00 83.00 87 GLU A C 1
ATOM 674 O O . GLU A 1 87 ? 8.250 -6.152 -7.351 1.00 83.00 87 GLU A O 1
ATOM 679 N N . LEU A 1 88 ? 6.469 -7.286 -6.575 1.00 82.44 88 LEU A N 1
ATOM 680 C CA . LEU A 1 88 ? 6.175 -6.331 -5.514 1.00 82.44 88 LEU A CA 1
ATOM 681 C C . LEU A 1 88 ? 6.940 -6.735 -4.256 1.00 82.44 88 LEU A C 1
ATOM 683 O O . LEU A 1 88 ? 6.580 -7.710 -3.600 1.00 82.44 88 LEU A O 1
ATOM 687 N N . LEU A 1 89 ? 7.939 -5.938 -3.892 1.00 82.81 89 LEU A N 1
ATOM 688 C CA . LEU A 1 89 ? 8.660 -6.087 -2.635 1.00 82.81 89 LEU A CA 1
ATOM 689 C C . LEU A 1 89 ? 8.028 -5.194 -1.563 1.00 82.81 89 LEU A C 1
ATOM 691 O O . LEU A 1 89 ? 7.827 -3.997 -1.771 1.00 82.81 89 LEU A O 1
ATOM 695 N N . PHE A 1 90 ? 7.709 -5.783 -0.412 1.00 82.81 90 PHE A N 1
ATOM 696 C CA . PHE A 1 90 ? 7.259 -5.058 0.774 1.00 82.81 90 PHE A CA 1
ATOM 697 C C . PHE A 1 90 ? 8.221 -5.363 1.919 1.00 82.81 90 PHE A C 1
ATOM 699 O O . PHE A 1 90 ? 8.226 -6.472 2.447 1.00 82.81 90 PHE A O 1
ATOM 706 N N . GLU A 1 91 ? 9.040 -4.390 2.289 1.00 82.62 91 GLU A N 1
ATOM 707 C CA . GLU A 1 91 ? 10.089 -4.547 3.296 1.00 82.62 91 GLU A CA 1
ATOM 708 C C . GLU A 1 91 ? 9.697 -3.821 4.585 1.00 82.62 91 GLU A C 1
ATOM 710 O O . GLU A 1 91 ? 9.239 -2.678 4.544 1.00 82.62 91 GLU A O 1
ATOM 715 N N . LEU A 1 92 ? 9.869 -4.487 5.732 1.00 83.44 92 LEU A N 1
ATOM 716 C CA . LEU A 1 92 ? 9.692 -3.874 7.047 1.00 83.44 92 LEU A CA 1
ATOM 717 C C . LEU A 1 92 ? 11.035 -3.734 7.761 1.00 83.44 92 LEU A C 1
ATOM 719 O O . LEU A 1 92 ? 11.769 -4.708 7.941 1.00 83.44 92 LEU A O 1
ATOM 723 N N . TRP A 1 93 ? 11.311 -2.532 8.252 1.00 83.31 93 TRP A N 1
ATOM 724 C CA . TRP A 1 93 ? 12.506 -2.199 9.020 1.00 83.31 93 TRP A CA 1
ATOM 725 C C . TRP A 1 93 ? 12.346 -2.543 10.504 1.00 83.31 93 TRP A C 1
ATOM 727 O O . TRP A 1 93 ? 11.241 -2.697 11.031 1.00 83.31 93 TRP A O 1
ATOM 737 N N . ASP A 1 94 ? 13.462 -2.555 11.235 1.00 84.94 94 ASP A N 1
ATOM 738 C CA . ASP A 1 94 ? 13.508 -2.804 12.684 1.00 84.94 94 ASP A CA 1
ATOM 739 C C . ASP A 1 94 ? 12.688 -1.825 13.532 1.00 84.94 94 ASP A C 1
ATOM 741 O O . ASP A 1 94 ? 12.378 -2.120 14.688 1.00 84.94 94 ASP A O 1
ATOM 745 N N . ARG A 1 95 ? 12.276 -0.679 12.985 1.00 85.38 95 ARG A N 1
ATOM 746 C CA . ARG A 1 95 ? 11.418 0.293 13.682 1.00 85.38 95 ARG A CA 1
ATOM 747 C C . ARG A 1 95 ? 9.923 0.135 13.403 1.00 85.38 95 ARG A C 1
ATOM 749 O O . ARG A 1 95 ? 9.127 0.620 14.198 1.00 85.38 95 ARG A O 1
ATOM 756 N N . ASP A 1 96 ? 9.542 -0.573 12.342 1.00 87.00 96 ASP A N 1
ATOM 757 C CA . ASP A 1 96 ? 8.145 -0.657 11.899 1.00 87.00 96 ASP A CA 1
ATOM 758 C C . ASP A 1 96 ? 7.253 -1.425 12.882 1.00 87.00 96 ASP A C 1
ATOM 760 O O . ASP A 1 96 ? 7.702 -1.946 13.897 1.00 87.00 96 ASP A O 1
ATOM 764 N N . VAL A 1 97 ? 5.949 -1.511 12.645 1.00 88.75 97 VAL A N 1
ATOM 765 C CA . VAL A 1 97 ? 5.045 -2.220 13.562 1.00 88.75 97 VAL A CA 1
ATOM 766 C C . VAL A 1 97 ? 4.175 -3.188 12.778 1.00 88.75 97 VAL A C 1
ATOM 768 O O . VAL A 1 97 ? 3.420 -2.789 11.900 1.00 88.75 97 VAL A O 1
ATOM 771 N N . SER A 1 98 ? 4.259 -4.472 13.134 1.00 90.31 98 SER A N 1
ATOM 772 C CA . SER A 1 98 ? 3.430 -5.543 12.575 1.00 90.31 98 SER A CA 1
ATOM 773 C C . SER A 1 98 ? 2.916 -6.433 13.707 1.00 90.31 98 SER A C 1
ATOM 775 O O . SER A 1 98 ? 3.674 -7.166 14.354 1.00 90.31 98 SER A O 1
ATOM 777 N N . THR A 1 99 ? 1.618 -6.332 13.989 1.00 91.25 99 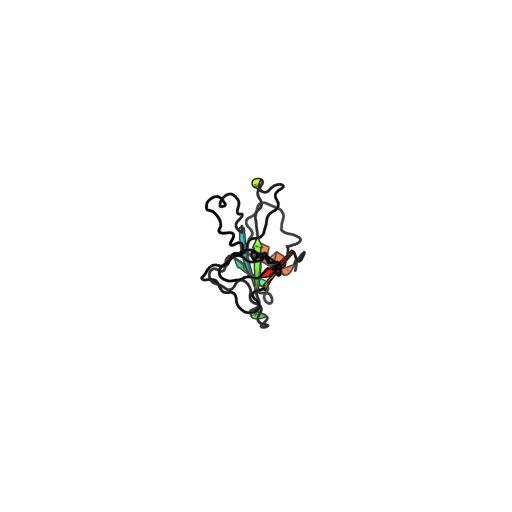THR A N 1
ATOM 778 C CA . THR A 1 99 ? 0.922 -7.037 15.078 1.00 91.25 99 THR A CA 1
ATOM 779 C C . THR A 1 99 ? -0.305 -7.786 14.546 1.00 91.25 99 THR A C 1
ATOM 781 O O . THR A 1 99 ? -0.664 -7.680 13.373 1.00 91.25 99 THR A O 1
ATOM 784 N N . GLY A 1 100 ? -0.939 -8.606 15.390 1.00 92.00 100 GLY A N 1
ATOM 785 C CA . GLY A 1 100 ? -2.071 -9.439 14.975 1.00 92.00 100 GLY A CA 1
ATOM 786 C C . GLY A 1 100 ? -1.643 -10.588 14.060 1.00 92.00 100 GLY A C 1
ATOM 787 O O . GLY A 1 100 ? -0.657 -11.269 14.342 1.00 92.00 100 GLY A O 1
ATOM 788 N N . THR A 1 101 ? -2.387 -10.819 12.972 1.00 91.12 101 THR A N 1
ATOM 789 C CA . THR A 1 101 ? -2.122 -11.928 12.036 1.00 91.12 101 THR A CA 1
ATOM 790 C C . THR A 1 101 ? -0.886 -11.705 11.170 1.00 91.12 101 THR A C 1
ATOM 792 O O . THR A 1 101 ? -0.323 -12.679 10.672 1.00 91.12 101 THR A O 1
ATOM 795 N N . LYS A 1 102 ? -0.445 -10.447 11.012 1.00 91.25 102 LYS A N 1
ATOM 796 C CA . LYS A 1 102 ? 0.691 -10.056 10.159 1.00 91.25 102 LYS A CA 1
ATOM 797 C C . LYS A 1 102 ? 0.523 -10.521 8.710 1.00 91.25 102 LYS A C 1
ATOM 799 O O . LYS A 1 102 ? 1.473 -10.981 8.084 1.00 91.25 102 LYS A O 1
ATOM 804 N N . THR A 1 103 ? -0.701 -10.442 8.199 1.00 91.88 103 THR A N 1
ATOM 805 C CA . THR A 1 103 ? -1.056 -10.827 6.829 1.00 91.88 103 THR A CA 1
ATOM 806 C C . THR A 1 103 ? -1.772 -9.683 6.138 1.00 91.88 103 THR A C 1
ATOM 808 O O . THR A 1 103 ? -2.702 -9.121 6.720 1.00 91.88 103 THR A O 1
ATOM 811 N N . LEU A 1 104 ? -1.395 -9.392 4.898 1.00 91.00 104 LEU A N 1
ATOM 812 C CA . LEU A 1 104 ? -2.037 -8.387 4.059 1.00 91.00 104 LEU A CA 1
ATOM 813 C C . LEU A 1 104 ? -2.560 -9.040 2.784 1.00 91.00 104 LEU A C 1
ATOM 815 O O . LEU A 1 104 ? -1.884 -9.876 2.193 1.00 91.00 104 LEU A O 1
ATOM 819 N N . ASP A 1 105 ? -3.751 -8.635 2.357 1.00 90.75 105 ASP A N 1
ATOM 820 C CA . ASP A 1 105 ? -4.268 -8.966 1.033 1.00 90.75 105 ASP A CA 1
ATOM 821 C C . ASP A 1 105 ? -3.972 -7.806 0.083 1.00 90.75 105 ASP A C 1
ATOM 823 O O . ASP A 1 105 ? -4.342 -6.660 0.356 1.00 90.75 105 ASP A O 1
ATOM 827 N N . VAL A 1 106 ? -3.304 -8.114 -1.025 1.00 89.25 106 VAL A N 1
ATOM 828 C CA . VAL A 1 106 ? -2.895 -7.154 -2.050 1.00 89.25 106 VAL A CA 1
ATOM 829 C C . VAL A 1 106 ? -3.891 -7.211 -3.200 1.00 89.25 106 VAL A C 1
ATOM 831 O O . VAL A 1 106 ? -4.256 -8.290 -3.668 1.00 89.25 106 VAL A O 1
ATOM 834 N N . PHE A 1 107 ? -4.336 -6.046 -3.660 1.00 87.75 107 PHE A N 1
ATOM 835 C CA . PHE A 1 107 ? -5.282 -5.916 -4.765 1.00 87.75 107 PHE A CA 1
ATOM 836 C C . PHE A 1 107 ? -4.721 -4.966 -5.821 1.00 87.75 107 PHE A C 1
ATOM 838 O O . PHE A 1 107 ? -4.136 -3.943 -5.467 1.00 87.75 107 PHE A O 1
ATOM 845 N N . THR A 1 108 ? -4.938 -5.272 -7.103 1.00 83.12 108 THR A N 1
ATOM 846 C CA . THR A 1 108 ? -4.755 -4.282 -8.172 1.00 83.12 108 THR A CA 1
ATOM 847 C C . THR A 1 108 ? -5.886 -3.262 -8.144 1.00 83.12 108 THR A C 1
ATOM 849 O O . THR A 1 108 ? -6.955 -3.495 -7.575 1.00 83.12 108 THR A O 1
ATOM 852 N N . TYR A 1 109 ? -5.653 -2.129 -8.792 1.00 76.31 109 TYR A N 1
ATOM 853 C CA . TYR A 1 109 ? -6.668 -1.117 -9.051 1.00 76.31 109 TYR A CA 1
ATOM 854 C C . TYR A 1 109 ? -7.098 -1.225 -10.526 1.00 76.31 109 TYR A C 1
ATOM 856 O O . TYR A 1 109 ? -6.215 -1.289 -11.380 1.00 76.31 109 TYR A O 1
ATOM 864 N N . LEU A 1 110 ? -8.402 -1.318 -10.846 1.00 58.78 110 LEU A N 1
ATOM 865 C CA . LEU A 1 110 ? -8.833 -1.662 -12.223 1.00 58.78 110 LEU A CA 1
ATOM 866 C C . LEU A 1 110 ? -8.746 -0.502 -13.215 1.00 58.78 110 LEU A C 1
ATOM 868 O O . LEU A 1 110 ? -8.640 -0.765 -14.405 1.00 58.78 110 LEU A O 1
ATOM 872 N N . ASP A 1 111 ? -8.726 0.749 -12.752 1.00 59.53 111 ASP A N 1
ATOM 873 C CA . ASP A 1 111 ? -8.828 1.915 -13.640 1.00 59.53 111 ASP A CA 1
ATOM 874 C C . ASP A 1 111 ? -7.985 3.107 -13.144 1.00 59.53 111 ASP A C 1
ATOM 876 O O . ASP A 1 111 ? -8.535 4.149 -12.768 1.00 59.53 111 ASP A O 1
ATOM 880 N N . PRO A 1 112 ? -6.645 2.992 -13.069 1.00 61.19 112 PRO A N 1
ATOM 881 C CA . PRO A 1 112 ? -5.816 4.157 -12.790 1.00 61.19 112 PRO A CA 1
ATOM 882 C C . PRO A 1 112 ? -5.946 5.165 -13.944 1.00 61.19 112 PRO A C 1
ATOM 884 O O . PRO A 1 112 ? -5.986 4.787 -15.116 1.00 61.19 112 PRO A O 1
ATOM 887 N N . LEU A 1 113 ? -6.013 6.462 -13.624 1.00 55.19 113 LEU A N 1
ATOM 888 C CA . LEU A 1 113 ? -6.006 7.521 -14.640 1.00 55.19 113 LEU A CA 1
ATOM 889 C C . LEU A 1 113 ? -4.778 7.354 -15.545 1.00 55.19 113 LEU A C 1
ATOM 891 O O . LEU A 1 113 ? -3.648 7.292 -15.068 1.00 55.19 113 LEU A O 1
ATOM 895 N N . THR A 1 114 ? -4.998 7.293 -16.855 1.00 50.88 114 THR A N 1
ATOM 896 C CA . THR A 1 114 ? -3.918 7.174 -17.836 1.00 50.88 114 THR A CA 1
ATOM 897 C C . THR A 1 114 ? -3.238 8.529 -18.044 1.00 50.88 114 THR A C 1
ATOM 899 O O . THR A 1 114 ? -3.901 9.490 -18.437 1.00 50.88 114 THR A O 1
ATOM 902 N N . GLY A 1 115 ? -1.923 8.610 -17.839 1.00 48.25 115 GLY A N 1
ATOM 903 C CA . GLY A 1 115 ? -1.108 9.771 -18.211 1.00 48.25 115 GLY A CA 1
ATOM 904 C C . GLY A 1 115 ? 0.087 10.009 -17.277 1.00 48.25 115 GLY A C 1
ATOM 905 O O . GLY A 1 115 ? 0.101 9.488 -16.166 1.00 48.25 115 GLY A O 1
ATOM 906 N N . PRO A 1 116 ? 1.089 10.800 -17.705 1.00 41.19 116 PRO A N 1
ATOM 907 C CA . PRO A 1 116 ? 2.233 11.163 -16.875 1.00 41.19 116 PRO A CA 1
ATOM 908 C C . PRO A 1 116 ? 1.795 12.223 -15.862 1.00 41.19 116 PRO A C 1
ATOM 910 O O . PRO A 1 116 ? 1.811 13.421 -16.153 1.00 41.19 116 PRO A O 1
ATOM 913 N N . ARG A 1 117 ? 1.321 11.807 -14.689 1.00 52.47 117 ARG A N 1
ATOM 914 C CA . ARG A 1 117 ? 1.053 12.730 -13.585 1.00 52.47 117 ARG A CA 1
ATOM 915 C C . ARG A 1 117 ? 1.446 12.105 -12.262 1.00 52.47 117 ARG A C 1
ATOM 917 O O . ARG A 1 117 ? 0.980 11.020 -11.939 1.00 52.47 117 ARG A O 1
ATOM 924 N N . ALA A 1 118 ? 2.177 12.895 -11.478 1.00 55.59 118 ALA A N 1
ATOM 925 C CA . ALA A 1 118 ? 2.321 12.681 -10.052 1.00 55.59 118 ALA A CA 1
ATOM 926 C C . ALA A 1 118 ? 0.925 12.599 -9.421 1.00 55.59 118 ALA A C 1
ATOM 928 O O . ALA A 1 118 ? 0.103 13.511 -9.566 1.00 55.59 118 ALA A O 1
ATOM 929 N N . PHE A 1 119 ? 0.653 11.485 -8.757 1.00 65.19 119 PHE A N 1
ATOM 930 C CA . PHE A 1 119 ? -0.640 11.213 -8.154 1.00 65.19 119 PHE A CA 1
ATOM 931 C C . PHE A 1 119 ? -0.895 12.164 -6.974 1.00 65.19 119 PHE A C 1
ATOM 933 O O . PHE A 1 119 ? -0.045 12.352 -6.101 1.00 65.19 119 PHE A O 1
ATOM 940 N N . SER A 1 120 ? -2.070 12.791 -6.918 1.00 70.31 120 SER A N 1
ATOM 941 C CA . SER A 1 120 ? -2.459 13.628 -5.779 1.00 70.31 120 SER A CA 1
ATOM 942 C C . SER A 1 120 ? -3.319 12.852 -4.778 1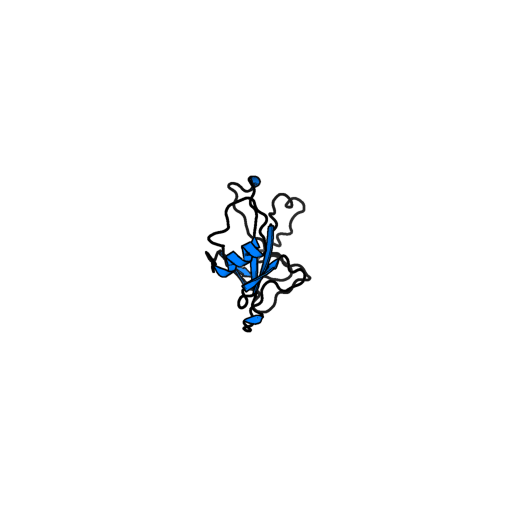.00 70.31 120 SER A C 1
ATOM 944 O O . SER A 1 120 ? -3.966 11.858 -5.108 1.00 70.31 120 SER A O 1
ATOM 946 N N . ALA A 1 121 ? -3.402 13.342 -3.537 1.00 68.50 121 ALA A N 1
ATOM 947 C CA . ALA A 1 121 ? -4.340 12.796 -2.552 1.00 68.50 121 ALA A CA 1
ATOM 948 C C . ALA A 1 121 ? -5.809 12.890 -3.019 1.00 68.50 121 ALA A C 1
ATOM 950 O O . ALA A 1 121 ? -6.634 12.073 -2.613 1.00 68.50 121 ALA A O 1
ATOM 951 N N . ALA A 1 122 ? -6.135 13.865 -3.877 1.00 73.12 122 ALA A N 1
ATOM 952 C CA . ALA A 1 122 ? -7.463 14.003 -4.469 1.00 73.12 122 ALA A CA 1
ATOM 953 C C . ALA A 1 122 ? -7.747 12.900 -5.502 1.00 73.12 122 ALA A C 1
ATOM 955 O O . ALA A 1 122 ? -8.849 12.352 -5.507 1.00 73.12 122 ALA A O 1
ATOM 956 N N . ASP A 1 123 ? -6.751 12.521 -6.310 1.00 70.88 123 ASP A N 1
ATOM 957 C CA . ASP A 1 123 ? -6.872 11.399 -7.251 1.00 70.88 123 ASP A CA 1
ATOM 958 C C . ASP A 1 123 ? -7.096 10.091 -6.491 1.00 70.88 123 ASP A C 1
ATOM 960 O O . ASP A 1 123 ? -8.060 9.373 -6.757 1.00 70.88 123 ASP A O 1
ATOM 964 N N . ALA A 1 124 ? -6.291 9.847 -5.451 1.00 70.38 124 ALA A N 1
ATOM 965 C CA . ALA A 1 124 ? -6.470 8.701 -4.567 1.00 70.38 124 ALA A CA 1
ATOM 966 C C . ALA A 1 124 ? -7.852 8.686 -3.891 1.00 70.38 124 ALA A C 1
ATOM 968 O O . ALA A 1 124 ? -8.433 7.618 -3.692 1.00 70.38 124 ALA A O 1
ATOM 969 N N . ALA A 1 125 ? -8.403 9.853 -3.534 1.00 71.69 125 ALA A N 1
ATOM 970 C CA . ALA A 1 125 ? -9.699 9.940 -2.859 1.00 71.69 125 ALA A CA 1
ATOM 971 C C . ALA A 1 125 ? -10.836 9.603 -3.822 1.00 71.69 125 ALA A C 1
ATOM 973 O O . ALA A 1 125 ? -11.732 8.827 -3.474 1.00 71.69 125 ALA A O 1
ATOM 974 N N . ASN A 1 126 ? -10.748 10.118 -5.051 1.00 71.12 126 ASN A N 1
ATOM 975 C CA . ASN A 1 126 ? -11.647 9.744 -6.131 1.00 71.12 126 ASN A CA 1
ATOM 976 C C . ASN A 1 126 ? -11.617 8.221 -6.339 1.00 71.12 126 ASN A C 1
ATOM 978 O O . ASN A 1 126 ? -12.657 7.566 -6.285 1.00 71.12 126 ASN A O 1
ATOM 982 N N . TRP A 1 127 ? -10.422 7.635 -6.429 1.00 68.94 127 TRP A N 1
ATOM 983 C CA . TRP A 1 127 ? -10.243 6.194 -6.594 1.00 68.94 127 TRP A CA 1
ATOM 984 C C . TRP A 1 127 ? -10.832 5.346 -5.463 1.00 68.94 127 TRP A C 1
ATOM 986 O O . TRP A 1 127 ? -11.441 4.294 -5.682 1.00 68.94 127 TRP A O 1
ATOM 996 N N . ALA A 1 128 ? -10.629 5.765 -4.222 1.00 67.88 128 ALA A N 1
ATOM 997 C CA . ALA A 1 128 ? -11.124 5.006 -3.090 1.00 67.88 128 ALA A CA 1
ATOM 998 C C . ALA A 1 128 ? -12.662 5.045 -3.013 1.00 67.88 128 ALA A C 1
ATOM 1000 O O . ALA A 1 128 ? -13.292 4.056 -2.629 1.00 67.88 128 ALA A O 1
ATOM 1001 N N . SER A 1 129 ? -13.275 6.158 -3.436 1.00 67.44 129 SER A N 1
ATOM 1002 C CA . SER A 1 129 ? -14.732 6.333 -3.467 1.00 67.44 129 SER A CA 1
ATOM 1003 C C . SER A 1 129 ? -15.441 5.528 -4.563 1.00 67.44 129 SER A C 1
ATOM 1005 O O . SER A 1 129 ? -16.574 5.094 -4.358 1.00 67.44 129 SER A O 1
ATOM 1007 N N . THR A 1 130 ? -14.767 5.238 -5.679 1.00 62.62 130 THR A N 1
ATOM 1008 C CA . THR A 1 130 ? -15.291 4.389 -6.764 1.00 62.62 130 THR A CA 1
ATOM 1009 C C . THR A 1 130 ? -15.141 2.885 -6.497 1.00 62.62 130 THR A C 1
ATOM 1011 O O . THR A 1 130 ? -15.535 2.080 -7.335 1.00 62.62 130 THR A O 1
ATOM 1014 N N . LYS A 1 131 ? -14.621 2.479 -5.322 1.00 60.00 131 LYS A N 1
ATOM 1015 C CA . LYS A 1 131 ? -14.447 1.074 -4.889 1.00 60.00 131 LYS A CA 1
ATOM 1016 C C . LYS A 1 131 ? -13.851 0.156 -5.970 1.00 60.00 131 LYS A C 1
ATOM 1018 O O . LYS A 1 131 ? -14.300 -0.972 -6.150 1.00 60.00 131 LYS A O 1
ATOM 1023 N N . SER A 1 132 ? -12.780 0.577 -6.634 1.00 56.88 132 SER A N 1
ATOM 1024 C CA . SER A 1 132 ? -12.075 -0.290 -7.590 1.00 56.88 132 SER A CA 1
ATOM 1025 C C . SER A 1 132 ? -10.993 -1.132 -6.897 1.00 56.88 132 SER A C 1
ATOM 1027 O O . SER A 1 132 ? -9.805 -1.030 -7.192 1.00 56.88 132 SER A O 1
ATOM 1029 N N . ARG A 1 133 ? -11.386 -1.970 -5.922 1.00 66.94 133 ARG A N 1
ATOM 1030 C CA . ARG A 1 133 ? -10.540 -3.131 -5.597 1.00 66.94 133 ARG A CA 1
ATOM 1031 C C . ARG A 1 133 ? -10.706 -4.089 -6.758 1.00 66.94 133 ARG A C 1
ATOM 1033 O O . ARG A 1 133 ? -11.781 -4.658 -6.925 1.00 66.94 133 ARG A O 1
ATOM 1040 N N . GLY A 1 134 ? -9.666 -4.188 -7.566 1.00 69.38 134 GLY A N 1
ATOM 1041 C CA . GLY A 1 134 ? -9.631 -5.078 -8.701 1.00 69.38 134 GLY A CA 1
ATOM 1042 C C . GLY A 1 134 ? -9.380 -6.510 -8.302 1.00 69.38 134 GLY A C 1
ATOM 1043 O O . GLY A 1 134 ? -10.034 -7.071 -7.423 1.00 69.38 134 GLY A O 1
ATOM 1044 N N . ASN A 1 135 ? -8.399 -7.105 -8.961 1.00 77.06 135 ASN A N 1
ATOM 1045 C CA . ASN A 1 135 ? -8.061 -8.494 -8.736 1.00 77.06 135 ASN A CA 1
ATOM 1046 C C . ASN A 1 135 ? -7.276 -8.622 -7.434 1.00 77.06 135 ASN A C 1
ATOM 1048 O O . ASN A 1 135 ? -6.341 -7.860 -7.183 1.00 77.06 135 ASN A O 1
ATOM 1052 N N . HIS A 1 136 ? -7.645 -9.605 -6.614 1.00 85.25 136 HIS A N 1
ATOM 1053 C CA . HIS A 1 136 ? -6.783 -10.058 -5.528 1.00 85.25 136 HIS A CA 1
ATOM 1054 C C . HIS A 1 136 ? -5.524 -10.652 -6.155 1.00 85.25 136 HIS A C 1
ATOM 1056 O O . HIS A 1 136 ? -5.595 -11.627 -6.898 1.00 85.25 136 HIS A O 1
ATOM 1062 N N . VAL A 1 137 ? -4.390 -10.007 -5.907 1.00 84.12 137 VAL A N 1
ATOM 1063 C CA . VAL A 1 137 ? -3.087 -10.408 -6.449 1.00 84.12 137 VAL A CA 1
ATOM 1064 C C . VAL A 1 137 ? -2.485 -11.504 -5.586 1.00 84.12 137 VAL A C 1
ATOM 1066 O O . VAL A 1 137 ? -1.826 -12.407 -6.090 1.00 84.12 137 VAL A O 1
ATOM 1069 N N . GLY A 1 138 ? -2.733 -11.440 -4.279 1.00 86.31 138 GLY A N 1
ATOM 1070 C CA . GLY A 1 138 ? -2.231 -12.427 -3.346 1.00 86.31 138 GLY A CA 1
ATOM 1071 C C . GLY A 1 138 ? -2.337 -11.980 -1.900 1.00 86.31 138 GLY A C 1
ATOM 1072 O O . GLY A 1 138 ? -2.760 -10.865 -1.579 1.00 86.31 138 GLY A O 1
ATOM 1073 N N . ARG A 1 139 ? -1.944 -12.891 -1.016 1.00 90.75 139 ARG A N 1
ATOM 1074 C CA . ARG A 1 139 ? -1.803 -12.640 0.412 1.00 90.75 139 ARG A CA 1
ATOM 1075 C C . ARG A 1 139 ? -0.334 -12.733 0.773 1.00 90.75 139 ARG A C 1
ATOM 1077 O O . ARG A 1 139 ? 0.258 -13.780 0.550 1.00 90.75 139 ARG A O 1
ATOM 1084 N N . ILE A 1 140 ? 0.190 -11.679 1.380 1.00 89.88 140 ILE A N 1
ATOM 1085 C CA . ILE A 1 140 ? 1.564 -11.628 1.878 1.00 89.88 140 ILE A CA 1
ATOM 1086 C C . ILE A 1 140 ? 1.571 -11.695 3.402 1.00 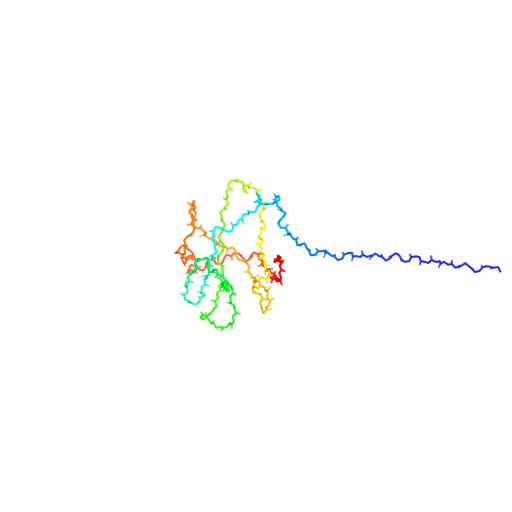89.88 140 ILE A C 1
ATOM 1088 O O . ILE A 1 140 ? 0.672 -11.180 4.079 1.00 89.88 140 ILE A O 1
ATOM 1092 N N . ARG A 1 141 ? 2.600 -12.314 3.963 1.00 89.69 141 ARG A N 1
ATOM 1093 C CA . ARG A 1 141 ? 2.954 -12.249 5.376 1.00 89.69 141 ARG A CA 1
ATOM 1094 C C . ARG A 1 141 ? 3.967 -11.131 5.554 1.00 89.69 141 ARG A C 1
ATOM 1096 O O . ARG A 1 141 ? 4.953 -11.105 4.845 1.00 89.69 141 ARG A O 1
ATOM 1103 N N . VAL A 1 142 ? 3.760 -10.257 6.533 1.00 86.88 142 VAL A N 1
ATOM 1104 C CA . VAL A 1 142 ? 4.623 -9.096 6.817 1.00 86.88 142 VAL A CA 1
ATOM 1105 C C . VAL A 1 142 ? 5.398 -9.297 8.127 1.00 86.88 142 VAL A C 1
ATOM 1107 O O . VAL A 1 142 ? 4.999 -8.761 9.174 1.00 86.88 142 VAL A O 1
ATOM 1110 N N . PRO A 1 143 ? 6.448 -10.146 8.138 1.00 79.81 143 PRO A N 1
ATOM 1111 C CA . PRO A 1 143 ? 7.318 -10.285 9.295 1.00 79.81 143 PRO A CA 1
ATOM 1112 C C . PRO A 1 143 ? 8.126 -8.999 9.482 1.00 79.81 143 PRO A C 1
ATOM 1114 O O . PRO A 1 143 ? 8.443 -8.305 8.529 1.00 79.81 143 PRO A O 1
ATOM 1117 N N . LYS A 1 144 ? 8.441 -8.674 10.732 1.00 76.88 144 LYS A N 1
ATOM 1118 C CA . LYS A 1 144 ? 9.302 -7.543 11.058 1.00 76.88 144 LYS A CA 1
ATOM 1119 C C . LYS A 1 144 ? 10.482 -8.048 11.900 1.00 76.88 144 LYS A C 1
ATOM 1121 O O . LYS A 1 144 ? 10.195 -8.701 12.914 1.00 76.88 144 LYS A O 1
ATOM 1126 N N . PRO A 1 145 ? 11.736 -7.709 11.550 1.00 80.12 145 PRO A N 1
ATOM 1127 C CA . PRO A 1 145 ? 12.144 -7.100 10.274 1.00 80.12 145 PRO A CA 1
ATOM 1128 C C . PRO A 1 145 ? 12.052 -8.093 9.102 1.00 80.12 145 PRO A C 1
ATOM 1130 O O . PRO A 1 145 ? 11.883 -9.296 9.319 1.00 80.12 145 PRO A O 1
ATOM 1133 N N . GLY A 1 146 ? 12.198 -7.583 7.879 1.00 77.12 146 GLY A N 1
ATOM 1134 C CA . GLY A 1 146 ? 12.427 -8.379 6.675 1.00 77.12 146 GLY A CA 1
ATOM 1135 C C . GLY A 1 146 ? 11.376 -8.204 5.582 1.00 77.12 146 GLY A C 1
ATOM 1136 O O . GLY A 1 146 ? 10.437 -7.413 5.693 1.00 77.12 146 GLY A O 1
ATOM 1137 N N . ASN A 1 147 ? 11.565 -8.976 4.516 1.00 78.94 147 ASN A N 1
ATOM 1138 C CA . ASN A 1 147 ? 10.697 -8.961 3.349 1.00 78.94 147 ASN A CA 1
ATOM 1139 C C . ASN A 1 147 ? 9.404 -9.725 3.614 1.00 78.94 147 ASN A C 1
ATOM 1141 O O . ASN A 1 147 ? 9.389 -10.783 4.253 1.00 78.94 147 ASN A O 1
ATOM 1145 N N . ALA A 1 148 ? 8.313 -9.177 3.097 1.00 80.38 148 ALA A N 1
ATOM 1146 C CA . ALA A 1 148 ? 7.054 -9.877 3.045 1.00 80.38 148 ALA A CA 1
ATOM 1147 C C . ALA A 1 148 ? 7.124 -11.037 2.045 1.00 80.38 148 ALA A C 1
ATOM 1149 O O . ALA A 1 148 ? 7.720 -10.894 0.980 1.00 80.38 148 ALA A O 1
ATOM 1150 N N . ILE A 1 149 ? 6.506 -12.165 2.401 1.00 73.38 149 ILE A N 1
ATOM 1151 C CA . ILE A 1 149 ? 6.493 -13.416 1.619 1.00 73.38 149 ILE A CA 1
ATOM 1152 C C . ILE A 1 149 ? 5.082 -13.954 1.421 1.00 73.38 149 ILE A C 1
ATOM 1154 O O . ILE A 1 149 ? 4.232 -13.706 2.310 1.00 73.38 149 ILE A O 1
#

Seconda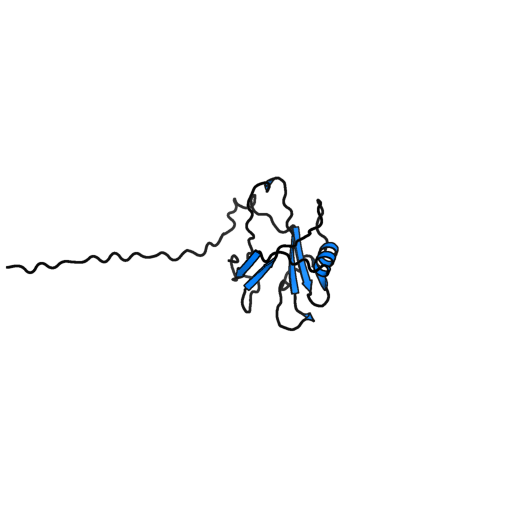ry structure (DSSP, 8-state):
----------------PPP-------TTSTTT----SEEEEEETTT--EEE--TTS-S-B-SS-GGG-EEEEEE----GGGTTPPPP---EE-TT----TT-EEEEEEES-PPPSS-PPPHHHHHHHHHTT-EEEEEEEEE--SSEE--

Organism: NCBI:txid327505

pLDDT: mean 73.99, std 16.92, range [37.75, 96.62]

Radius of gyration: 22.96 Å; chains: 1; bounding box: 49×84×36 Å

Foldseek 3Di:
DDDDDDDDDDPPPPPDDDDPPQPPPPPVCPVVDWDFLWKWKAQLQPLDIDTPPPPDDRADDDPPSRPGIHMDTHTDDDPVCPPHDDDDKDFAEQPDDADDPQKDWDFDFDDQDDDPDRDDRVSVSVSVVVVRRDDGPDMWHHDPGGIID